Protein AF-A0A4V3DZ64-F1 (afdb_monomer_lite)

Sequence (120 aa):
MGILSGTSPAVILHDVAKDAVGDGGIVDNLLNDQGTIGIEPSLNDPGTVLGDITGPSGVIDDLFNADSPIEAIAHDLVGPGGAIDNLANDDGLGLQYIFDPTSVTGNILGRSGVVDDLLF

Radius of gyration: 23.44 Å; chains: 1; bounding box: 57×30×57 Å

Organism: NCBI:txid1339210

Secondary structure (DSSP, 8-state):
-----S--HHHHHHHHHHHHHSTTSHHHHHHSTTSSS---GGGSSTTSTTHHHHSTTSHHHHHHSTTSHHHHHHHHHHSTTSHHHHHHSTTTT-HHHHH-TTSHHHHHHSTTSHHHHHH-

Structure (mmCIF, N/CA/C/O backbone):
data_AF-A0A4V3DZ64-F1
#
_entry.id   AF-A0A4V3DZ64-F1
#
loop_
_atom_site.group_PDB
_atom_site.id
_atom_site.type_symbol
_atom_site.label_atom_id
_atom_site.label_alt_id
_atom_site.label_comp_id
_atom_site.label_asym_id
_atom_site.label_entity_id
_atom_site.label_seq_id
_atom_site.pdbx_PDB_ins_code
_atom_site.Cartn_x
_atom_site.Cartn_y
_atom_site.Cartn_z
_atom_site.occupancy
_atom_site.B_iso_or_equiv
_atom_site.auth_seq_id
_atom_site.auth_comp_id
_atom_site.auth_asym_id
_atom_site.auth_atom_id
_atom_site.pdbx_PDB_model_num
ATOM 1 N N . MET A 1 1 ? -1.153 -21.479 -20.436 1.00 33.47 1 MET A N 1
ATOM 2 C CA . MET A 1 1 ? -0.050 -21.185 -19.495 1.00 33.47 1 MET A CA 1
ATOM 3 C C . MET A 1 1 ? 0.454 -19.810 -19.881 1.00 33.47 1 MET A C 1
ATOM 5 O O . MET A 1 1 ? 0.933 -19.681 -20.993 1.00 33.47 1 MET A O 1
ATOM 9 N N . GLY A 1 2 ? 0.056 -18.742 -19.191 1.00 41.12 2 GLY A N 1
ATOM 10 C CA . GLY A 1 2 ? 0.511 -18.380 -17.841 1.00 41.12 2 GLY A CA 1
ATOM 11 C C . GLY A 1 2 ? 1.698 -17.438 -18.048 1.00 41.12 2 GLY A C 1
ATOM 12 O O . GLY A 1 2 ? 2.689 -17.876 -18.611 1.00 41.12 2 GLY A O 1
ATOM 13 N N . ILE A 1 3 ? 1.547 -16.133 -17.833 1.00 38.06 3 ILE A N 1
ATOM 14 C CA . ILE A 1 3 ? 1.903 -15.478 -16.570 1.00 38.06 3 ILE A CA 1
ATOM 15 C C . ILE A 1 3 ? 1.222 -14.107 -16.484 1.00 38.06 3 ILE A C 1
ATOM 17 O O . ILE A 1 3 ? 1.080 -13.399 -17.477 1.00 38.06 3 ILE A O 1
ATOM 21 N N . LEU A 1 4 ? 0.751 -13.808 -15.280 1.00 44.12 4 LEU A N 1
ATOM 22 C CA . LEU A 1 4 ? -0.085 -12.681 -14.896 1.00 44.12 4 LEU A CA 1
ATOM 23 C C . LEU A 1 4 ? 0.612 -11.352 -15.216 1.00 44.12 4 LEU A C 1
ATOM 25 O O . LEU A 1 4 ? 1.650 -11.022 -14.650 1.00 44.12 4 LEU A O 1
ATOM 29 N N . SER A 1 5 ? 0.020 -10.614 -16.148 1.00 54.78 5 SER A N 1
ATOM 30 C CA . SER A 1 5 ? 0.277 -9.197 -16.368 1.00 54.78 5 SER A CA 1
ATOM 31 C C . SER A 1 5 ? -0.278 -8.413 -15.176 1.00 54.78 5 SER A C 1
ATOM 33 O O . SER A 1 5 ? -1.450 -8.573 -14.840 1.00 54.78 5 SER A O 1
ATOM 35 N N . GLY A 1 6 ? 0.547 -7.556 -14.570 1.00 54.41 6 GLY A N 1
ATOM 36 C CA . GLY A 1 6 ? 0.048 -6.235 -14.183 1.00 54.41 6 GLY A CA 1
ATOM 37 C C . GLY A 1 6 ? 0.186 -5.762 -12.739 1.00 54.41 6 GLY A C 1
ATOM 38 O O . GLY A 1 6 ? -0.086 -4.590 -12.517 1.00 54.41 6 GLY A O 1
ATOM 39 N N . THR A 1 7 ? 0.626 -6.562 -11.767 1.00 58.12 7 THR A N 1
ATOM 40 C CA . THR A 1 7 ? 0.748 -6.067 -10.380 1.00 58.12 7 THR A CA 1
ATOM 41 C C . THR A 1 7 ? 2.103 -6.400 -9.775 1.00 58.12 7 THR A C 1
ATOM 43 O O . THR A 1 7 ? 2.492 -7.562 -9.654 1.00 58.12 7 THR A O 1
ATOM 46 N N . SER A 1 8 ? 2.849 -5.350 -9.412 1.00 67.56 8 SER A N 1
ATOM 47 C CA . SER A 1 8 ? 4.104 -5.473 -8.669 1.00 67.56 8 SER A CA 1
ATOM 48 C C . SER A 1 8 ? 3.863 -6.295 -7.394 1.00 67.56 8 SER A C 1
ATOM 50 O O . SER A 1 8 ? 2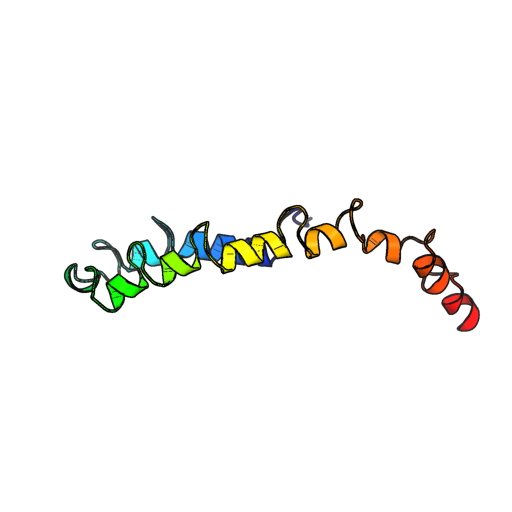.853 -6.071 -6.725 1.00 67.56 8 SER A O 1
ATOM 52 N N . PRO A 1 9 ? 4.766 -7.216 -7.005 1.00 65.75 9 PRO A N 1
ATOM 53 C CA . PRO A 1 9 ? 4.629 -7.988 -5.769 1.00 65.75 9 PRO A CA 1
ATOM 54 C C . PRO A 1 9 ? 4.385 -7.125 -4.524 1.00 65.75 9 PRO A C 1
ATOM 56 O O . PRO A 1 9 ? 3.717 -7.573 -3.600 1.00 65.75 9 PRO A O 1
ATOM 59 N N . ALA A 1 10 ? 4.885 -5.884 -4.513 1.00 58.06 10 ALA A N 1
ATOM 60 C CA . ALA A 1 10 ?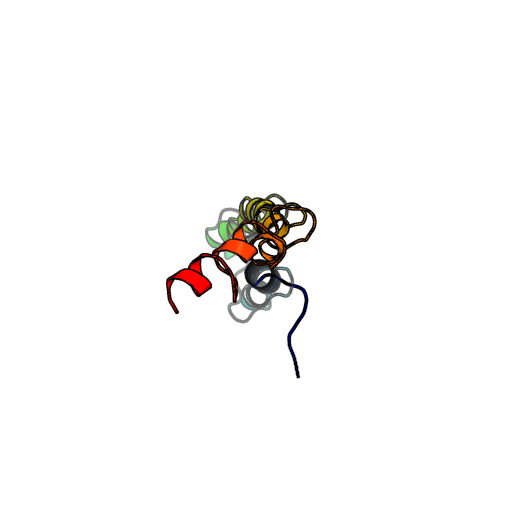 4.626 -4.927 -3.440 1.00 58.06 10 ALA A CA 1
ATOM 61 C C . ALA A 1 10 ? 3.163 -4.446 -3.415 1.00 58.06 10 ALA A C 1
ATOM 63 O O . ALA A 1 10 ? 2.586 -4.341 -2.339 1.00 58.06 10 ALA A O 1
ATOM 64 N N . VAL A 1 11 ? 2.553 -4.232 -4.585 1.00 64.38 11 VAL A N 1
ATOM 65 C CA . VAL A 1 11 ? 1.125 -3.893 -4.721 1.00 64.38 11 VAL A CA 1
ATOM 66 C C . VAL A 1 11 ? 0.264 -5.075 -4.286 1.00 64.38 11 VAL A C 1
ATOM 68 O O . VAL A 1 11 ? -0.662 -4.906 -3.510 1.00 64.38 11 VAL A O 1
ATOM 71 N N . ILE A 1 12 ? 0.636 -6.298 -4.678 1.00 73.44 12 ILE A N 1
ATOM 72 C CA . ILE A 1 12 ? -0.071 -7.513 -4.245 1.00 73.44 12 ILE A CA 1
ATOM 73 C C . ILE A 1 12 ? -0.038 -7.647 -2.720 1.00 73.44 12 ILE A C 1
ATOM 75 O O . ILE A 1 12 ? -1.050 -7.969 -2.107 1.00 73.44 12 ILE A O 1
ATOM 79 N N . LEU A 1 13 ? 1.119 -7.415 -2.094 1.00 72.94 13 LEU A N 1
ATOM 80 C CA . LEU A 1 13 ? 1.249 -7.536 -0.644 1.00 72.94 13 LEU A CA 1
ATOM 81 C C . LEU A 1 13 ? 0.478 -6.437 0.099 1.00 72.94 13 LEU A C 1
ATOM 83 O O . LEU A 1 13 ? -0.103 -6.709 1.146 1.00 72.94 13 LEU A O 1
ATOM 87 N N . HIS A 1 14 ? 0.461 -5.225 -0.455 1.00 70.81 14 HIS A N 1
ATOM 88 C CA . HIS A 1 14 ? -0.330 -4.107 0.045 1.00 70.81 14 HIS A CA 1
ATOM 89 C C . HIS A 1 14 ? -1.835 -4.399 -0.023 1.00 70.81 14 HIS A C 1
ATOM 91 O O . HIS A 1 14 ? -2.522 -4.282 0.988 1.00 70.81 14 HIS A O 1
ATOM 97 N N . ASP A 1 15 ? -2.327 -4.859 -1.171 1.00 76.56 15 ASP A N 1
ATOM 98 C CA . ASP A 1 15 ? -3.750 -5.137 -1.377 1.00 76.56 15 ASP A CA 1
ATOM 99 C C . ASP A 1 15 ? -4.216 -6.306 -0.501 1.00 76.56 15 ASP A C 1
ATOM 101 O O . ASP A 1 15 ? -5.244 -6.215 0.162 1.00 76.56 15 ASP A O 1
ATOM 105 N N . VAL A 1 16 ? -3.406 -7.366 -0.388 1.00 81.00 16 VAL A N 1
ATOM 106 C CA . VAL A 1 16 ? -3.680 -8.488 0.526 1.00 81.00 16 VAL A CA 1
ATOM 107 C C . VAL A 1 16 ? -3.720 -8.030 1.986 1.00 81.00 16 VAL A C 1
ATOM 109 O O . VAL A 1 16 ? -4.534 -8.535 2.758 1.00 81.00 16 VAL A O 1
ATOM 112 N N . ALA A 1 17 ? -2.853 -7.095 2.388 1.00 79.31 17 ALA A N 1
ATOM 113 C CA . ALA A 1 17 ? -2.880 -6.544 3.739 1.00 79.31 17 ALA A CA 1
ATOM 114 C C . ALA A 1 17 ? -4.151 -5.717 3.975 1.00 79.31 17 ALA A C 1
ATOM 116 O O . ALA A 1 17 ? -4.810 -5.926 4.991 1.00 79.31 17 ALA A O 1
ATOM 117 N N . LYS A 1 18 ? -4.528 -4.856 3.021 1.00 77.94 18 LYS A N 1
ATOM 118 C CA . LYS A 1 18 ? -5.754 -4.043 3.066 1.00 77.94 18 LYS A CA 1
ATOM 119 C C . LYS A 1 18 ? -7.006 -4.916 3.157 1.00 77.94 18 LYS A C 1
ATOM 121 O O . LYS A 1 18 ? -7.826 -4.701 4.041 1.00 77.94 18 LYS A O 1
ATOM 126 N N . ASP A 1 19 ? -7.098 -5.956 2.333 1.00 83.81 19 ASP A N 1
ATOM 127 C CA . ASP A 1 19 ? -8.212 -6.911 2.346 1.00 83.81 19 ASP A CA 1
ATOM 128 C C . ASP A 1 19 ? -8.265 -7.740 3.641 1.00 83.81 19 ASP A C 1
ATOM 130 O O . ASP A 1 19 ? -9.333 -8.172 4.076 1.00 83.81 19 ASP A O 1
ATOM 134 N N . ALA A 1 20 ? -7.117 -7.990 4.277 1.00 82.69 20 ALA A N 1
ATOM 135 C CA . ALA A 1 20 ? -7.068 -8.726 5.535 1.00 82.69 20 ALA A CA 1
ATOM 136 C C . ALA A 1 20 ? -7.546 -7.889 6.733 1.00 82.69 20 ALA A C 1
ATOM 138 O O . ALA A 1 20 ? -8.131 -8.469 7.654 1.00 82.69 20 ALA A O 1
ATOM 139 N N . VAL A 1 21 ? -7.285 -6.574 6.733 1.00 80.75 21 VAL A N 1
ATOM 140 C CA . VAL A 1 21 ? -7.564 -5.668 7.867 1.00 80.75 21 VAL A CA 1
ATOM 141 C C . VAL A 1 21 ? -8.795 -4.780 7.693 1.00 80.75 21 VAL A C 1
ATOM 143 O O . VAL A 1 21 ? -9.306 -4.297 8.696 1.00 80.75 21 VAL A O 1
ATOM 146 N N . GLY A 1 22 ? -9.264 -4.557 6.465 1.00 76.56 22 GLY A N 1
ATOM 147 C CA . GLY A 1 22 ? -10.443 -3.737 6.186 1.00 76.56 22 GLY A CA 1
ATOM 148 C C . GLY A 1 22 ? -11.765 -4.403 6.581 1.00 76.56 22 GLY A C 1
ATOM 149 O O . GLY A 1 22 ? -11.801 -5.580 6.947 1.00 76.56 22 GLY A O 1
ATOM 150 N N . ASP A 1 23 ? -12.858 -3.644 6.465 1.00 76.75 23 ASP A N 1
ATOM 151 C CA . ASP A 1 23 ? -14.223 -4.095 6.766 1.00 76.75 23 ASP A CA 1
ATOM 152 C C . ASP A 1 23 ? -14.564 -5.411 6.044 1.00 76.75 23 ASP A C 1
ATOM 154 O O . ASP A 1 23 ? -14.472 -5.529 4.819 1.00 76.75 23 ASP A O 1
ATOM 158 N N . GLY A 1 24 ? -14.984 -6.418 6.810 1.00 77.56 24 GLY A N 1
ATOM 159 C CA . GLY A 1 24 ? -15.276 -7.766 6.324 1.00 77.56 24 GLY A CA 1
ATOM 160 C C . GLY A 1 24 ? -14.045 -8.643 6.059 1.00 77.56 24 GLY A C 1
ATOM 161 O O . GLY A 1 24 ? -14.207 -9.788 5.624 1.00 77.56 24 GLY A O 1
ATOM 162 N N . GLY A 1 25 ? -12.834 -8.151 6.332 1.00 83.56 25 GLY A N 1
ATOM 163 C CA . GLY A 1 25 ? -11.573 -8.890 6.265 1.00 83.56 25 GLY A CA 1
ATOM 164 C C . GLY A 1 25 ? -11.424 -9.941 7.370 1.00 83.56 25 GLY A C 1
ATOM 165 O O . GLY A 1 25 ? -12.252 -10.062 8.273 1.00 83.56 25 GLY A O 1
ATOM 166 N N . ILE A 1 26 ? -10.365 -10.757 7.317 1.00 85.50 26 ILE A N 1
ATOM 167 C CA . ILE A 1 26 ? -10.138 -11.808 8.330 1.00 85.50 26 ILE A CA 1
ATOM 168 C C . ILE A 1 26 ? -9.955 -11.208 9.726 1.00 85.50 26 ILE A C 1
ATOM 170 O O . ILE A 1 26 ? -10.474 -11.771 10.686 1.00 85.50 26 ILE A O 1
ATOM 174 N N . VAL A 1 27 ? -9.228 -10.096 9.851 1.00 82.25 27 VAL A N 1
ATOM 175 C CA . VAL A 1 27 ? -9.003 -9.456 11.153 1.00 82.25 27 VAL A CA 1
ATOM 176 C C . VAL A 1 27 ? -10.318 -8.914 11.704 1.00 82.25 27 VAL A C 1
ATOM 178 O O . VAL A 1 27 ? -10.662 -9.245 12.836 1.00 82.25 27 VAL A O 1
ATOM 181 N N . ASP A 1 28 ? -11.094 -8.196 10.891 1.00 79.12 28 ASP A N 1
ATOM 182 C CA . ASP A 1 28 ? -12.415 -7.694 11.279 1.00 79.12 28 ASP A CA 1
ATOM 183 C C . ASP A 1 28 ? -13.362 -8.840 11.694 1.00 79.12 28 ASP A C 1
ATOM 185 O O . ASP A 1 28 ? -13.886 -8.858 12.805 1.00 79.12 28 ASP A O 1
ATOM 189 N N . ASN A 1 29 ? -13.472 -9.901 10.888 1.00 83.69 29 ASN A N 1
ATOM 190 C CA . ASN A 1 29 ? -14.315 -11.064 11.202 1.00 83.69 29 ASN A CA 1
ATOM 191 C C . ASN A 1 29 ? -13.875 -11.856 12.443 1.00 83.69 29 ASN A C 1
ATOM 193 O O . ASN A 1 29 ? -14.678 -12.578 13.037 1.00 83.69 29 ASN A O 1
ATOM 197 N N . LEU A 1 30 ? -12.594 -11.816 12.812 1.00 81.75 30 LEU A N 1
ATOM 198 C CA . LEU A 1 30 ? -12.113 -12.481 14.021 1.00 81.75 30 LEU A CA 1
ATOM 199 C C . LEU A 1 30 ? -12.403 -11.652 15.271 1.00 81.75 30 LEU A C 1
ATOM 201 O O . LEU A 1 30 ? -12.688 -12.239 16.318 1.00 81.75 30 LEU A O 1
ATOM 205 N N . LEU A 1 31 ? -12.303 -10.328 15.151 1.00 77.62 31 LEU A N 1
ATOM 206 C CA . LEU A 1 31 ? -12.250 -9.391 16.267 1.00 77.62 31 LEU A CA 1
ATOM 207 C C . LEU A 1 31 ? -13.564 -8.647 16.524 1.00 77.62 31 LEU A C 1
ATOM 209 O O . LEU A 1 31 ? -13.746 -8.138 17.629 1.00 77.62 31 LEU A O 1
ATOM 213 N N . ASN A 1 32 ? -14.488 -8.616 15.564 1.00 74.69 32 ASN A N 1
ATOM 214 C CA . ASN A 1 32 ? -15.785 -7.987 15.766 1.00 74.69 32 ASN A CA 1
ATOM 215 C C . ASN A 1 32 ? -16.632 -8.716 16.827 1.00 74.69 32 ASN A C 1
ATOM 217 O O . ASN A 1 32 ? -16.322 -9.811 17.303 1.00 74.69 32 ASN A O 1
ATOM 221 N N . ASP A 1 33 ? -17.731 -8.081 17.207 1.00 68.88 33 ASP A N 1
ATOM 222 C CA . ASP A 1 33 ? -18.678 -8.508 18.236 1.00 68.88 33 ASP A CA 1
ATOM 223 C C . ASP A 1 33 ? -19.417 -9.818 17.898 1.00 68.88 33 ASP A C 1
ATOM 225 O O . ASP A 1 33 ? -20.021 -10.434 18.778 1.00 68.88 33 ASP A O 1
ATOM 229 N N . GLN A 1 34 ? -19.330 -10.277 16.645 1.00 72.75 34 GLN A N 1
ATOM 230 C CA . GLN A 1 34 ? -19.827 -11.576 16.175 1.00 72.75 34 GLN A CA 1
ATOM 231 C C . GLN A 1 34 ? -18.689 -12.567 15.850 1.00 72.75 34 GLN A C 1
ATOM 233 O O . GLN A 1 34 ? -18.945 -13.682 15.386 1.00 72.75 34 GLN A O 1
ATOM 238 N N . GLY A 1 35 ? -17.438 -12.160 16.067 1.00 72.19 35 GLY A N 1
ATOM 239 C CA . GLY A 1 35 ? -16.238 -12.849 15.629 1.00 72.19 35 GLY A CA 1
ATOM 240 C C . GLY A 1 35 ? -15.805 -13.972 16.561 1.00 72.19 35 GLY A C 1
ATOM 241 O O . GLY A 1 35 ? -16.243 -14.091 17.703 1.00 72.19 35 GLY A O 1
ATOM 242 N N . THR A 1 36 ? -14.907 -14.828 16.067 1.00 69.06 36 THR A N 1
ATOM 243 C CA . THR A 1 36 ? -14.496 -16.050 16.792 1.00 69.06 36 THR A CA 1
ATOM 244 C C . THR A 1 36 ? -13.739 -15.739 18.086 1.00 69.06 36 THR A C 1
ATOM 246 O O . THR A 1 36 ? -13.833 -16.498 19.049 1.00 69.06 36 THR A O 1
ATOM 249 N N . ILE A 1 37 ? -12.969 -14.645 18.107 1.00 71.31 37 ILE A N 1
ATOM 250 C CA . ILE A 1 37 ? -12.289 -14.174 19.318 1.00 71.31 37 ILE A CA 1
ATOM 251 C C . ILE A 1 37 ? -13.255 -13.343 20.162 1.00 71.31 37 ILE A C 1
ATOM 253 O O . ILE A 1 37 ? -13.164 -13.422 21.383 1.00 71.31 37 ILE A O 1
ATOM 257 N N . GLY A 1 38 ? -14.191 -12.629 19.523 1.00 55.56 38 GLY A N 1
ATOM 258 C CA . GLY A 1 38 ? -15.261 -11.884 20.179 1.00 55.56 38 GLY A CA 1
ATOM 259 C C . GLY A 1 38 ? -14.700 -10.924 21.219 1.00 55.56 38 GLY A C 1
ATOM 260 O O . GLY A 1 38 ? -14.661 -11.246 22.408 1.00 55.56 38 GLY A O 1
ATOM 261 N N . ILE A 1 39 ? -14.220 -9.759 20.783 1.00 64.06 39 ILE A N 1
ATOM 262 C CA . ILE A 1 39 ? -13.712 -8.770 21.730 1.00 64.06 39 ILE A CA 1
ATOM 263 C C . ILE A 1 39 ? -14.904 -8.229 22.527 1.00 64.06 39 ILE A C 1
ATOM 265 O O . ILE A 1 39 ? -15.888 -7.756 21.960 1.00 64.06 39 ILE A O 1
ATOM 269 N N . GLU A 1 40 ? -14.827 -8.323 23.855 1.00 65.19 40 GLU A N 1
ATOM 270 C CA . GLU A 1 40 ? -15.800 -7.680 24.737 1.00 65.19 40 GLU A CA 1
ATOM 271 C C . GLU A 1 40 ? -15.820 -6.181 24.392 1.00 65.19 40 GLU A C 1
ATOM 273 O O . GLU A 1 40 ? -14.740 -5.597 24.316 1.00 65.19 40 GLU A O 1
ATOM 278 N N . PRO A 1 41 ? -16.981 -5.555 24.119 1.00 62.97 41 PRO A N 1
ATOM 279 C CA . PRO A 1 41 ? -17.028 -4.226 23.507 1.00 62.97 41 PRO A CA 1
ATOM 280 C C . PRO A 1 41 ? -16.156 -3.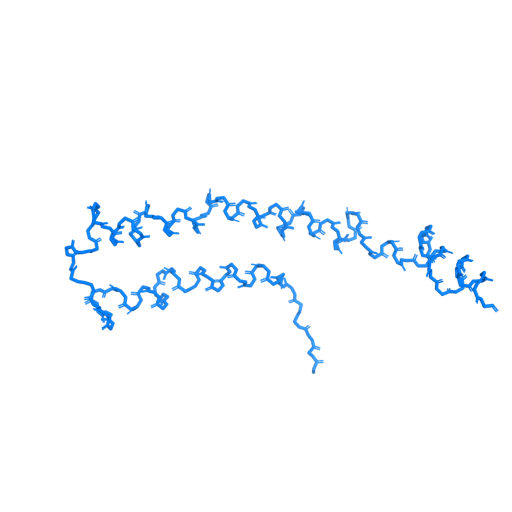184 24.216 1.00 62.97 41 PRO A C 1
ATOM 282 O O . PRO A 1 41 ? -15.539 -2.362 23.547 1.00 62.97 41 PRO A O 1
ATOM 285 N N . SER A 1 42 ? -16.002 -3.288 25.546 1.00 66.56 42 SER A N 1
ATOM 286 C CA . SER A 1 42 ? -15.175 -2.355 26.315 1.00 66.56 42 SER A CA 1
ATOM 287 C C . SER A 1 42 ? -13.675 -2.458 26.032 1.00 66.56 42 SER A C 1
ATOM 289 O O . SER A 1 42 ? -12.940 -1.522 26.317 1.00 66.56 42 SER A O 1
ATOM 291 N N . LEU A 1 43 ? -13.204 -3.568 25.456 1.00 66.75 43 LEU A N 1
ATOM 292 C CA . LEU A 1 43 ? -11.820 -3.765 25.022 1.00 66.75 43 LEU A CA 1
ATOM 293 C C . LEU A 1 43 ? -11.563 -3.261 23.596 1.00 66.75 43 LEU A C 1
ATOM 295 O O . LEU A 1 43 ? -10.401 -3.160 23.225 1.00 66.75 43 LEU A O 1
ATOM 299 N N . ASN A 1 44 ? -12.596 -2.961 22.803 1.00 67.38 44 ASN A N 1
ATOM 300 C CA . ASN A 1 44 ? -12.450 -2.304 21.496 1.00 67.38 44 ASN A CA 1
ATOM 301 C C . ASN A 1 44 ? -12.833 -0.811 21.556 1.00 67.38 44 ASN A C 1
ATOM 303 O O . ASN A 1 44 ? -12.862 -0.131 20.532 1.00 67.38 44 ASN A O 1
ATOM 307 N N . ASP A 1 45 ? -13.129 -0.296 22.754 1.00 71.94 45 ASP A N 1
ATOM 308 C CA . ASP A 1 45 ? -13.448 1.112 22.965 1.00 71.94 45 ASP A CA 1
ATOM 309 C C . ASP A 1 45 ? -12.199 2.001 22.777 1.00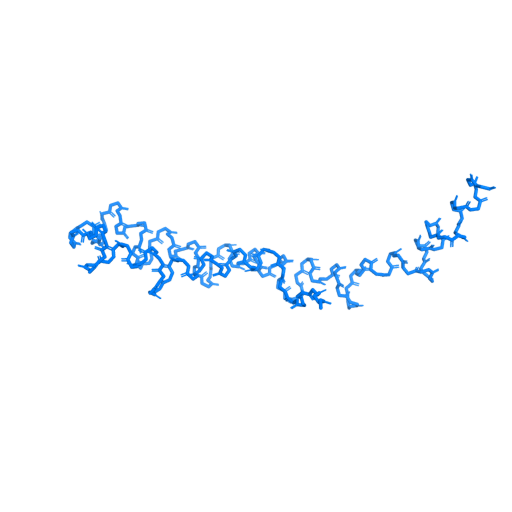 71.94 45 ASP A C 1
ATOM 311 O O . ASP A 1 45 ? -11.087 1.600 23.158 1.00 71.94 45 ASP A O 1
ATOM 315 N N . PRO A 1 46 ? -12.361 3.233 22.256 1.00 68.94 46 PRO A N 1
ATOM 316 C CA . PRO A 1 46 ? -11.276 4.210 22.160 1.00 68.94 46 PRO A CA 1
ATOM 317 C C . PRO A 1 46 ? -10.578 4.445 23.509 1.00 68.94 46 PRO A C 1
ATOM 319 O O . PRO A 1 46 ? -11.240 4.650 24.530 1.00 68.94 46 PRO A O 1
ATOM 322 N N . GLY A 1 47 ? -9.241 4.458 23.524 1.00 69.81 47 GLY A N 1
ATOM 323 C CA . GLY A 1 47 ? -8.432 4.613 24.738 1.00 69.81 47 GLY A CA 1
ATOM 324 C C . GLY A 1 47 ? -8.109 3.304 25.465 1.00 69.81 47 GLY A C 1
ATOM 325 O O . GLY A 1 47 ? -7.456 3.323 26.513 1.00 69.81 47 GLY A O 1
ATOM 326 N N . THR A 1 48 ? -8.548 2.162 24.934 1.00 80.38 48 THR A N 1
ATOM 327 C CA . THR A 1 48 ? -7.998 0.853 25.297 1.00 80.38 48 THR A CA 1
ATOM 328 C C . THR A 1 48 ? -6.874 0.471 24.347 1.00 80.38 48 THR A C 1
ATOM 330 O O . THR A 1 48 ? -6.866 0.876 23.194 1.00 80.38 48 THR A O 1
ATOM 333 N N . VAL A 1 49 ? -5.934 -0.366 24.801 1.00 80.81 49 VAL A N 1
ATOM 334 C CA . VAL A 1 49 ? -4.793 -0.788 23.965 1.00 80.81 49 VAL A CA 1
ATOM 335 C C . VAL A 1 49 ? -5.250 -1.396 22.640 1.00 80.81 49 VAL A C 1
ATOM 337 O O . VAL A 1 49 ? -4.605 -1.187 21.623 1.00 80.81 49 VAL A O 1
ATOM 340 N N . LEU A 1 50 ? -6.338 -2.164 22.649 1.00 77.62 50 LEU A N 1
ATOM 341 C CA . LEU A 1 50 ? -6.818 -2.842 21.454 1.00 77.62 50 LEU A CA 1
ATOM 342 C C . LEU A 1 50 ? -7.632 -1.891 20.567 1.00 77.62 50 LEU A C 1
ATOM 344 O O . LEU A 1 50 ? -7.322 -1.816 19.384 1.00 77.62 50 LEU A O 1
ATOM 348 N N . GLY A 1 51 ? -8.521 -1.063 21.130 1.00 76.94 51 GLY A N 1
ATOM 349 C CA . GLY A 1 51 ? -9.179 0.020 20.385 1.00 76.94 51 GLY A CA 1
ATOM 350 C C . GLY A 1 51 ? -8.195 1.016 19.750 1.00 76.94 51 GLY A C 1
ATOM 351 O O . GLY A 1 51 ? -8.375 1.406 18.602 1.00 76.94 51 GLY A O 1
ATOM 352 N N . ASP A 1 52 ? -7.097 1.349 20.431 1.00 83.94 52 ASP A N 1
ATOM 353 C CA . ASP A 1 52 ? -6.041 2.229 19.907 1.00 83.94 52 ASP A CA 1
ATOM 354 C C . ASP A 1 52 ? -5.194 1.556 18.804 1.00 83.94 52 ASP A C 1
ATOM 356 O O . ASP A 1 52 ? -4.504 2.236 18.045 1.00 83.94 52 ASP A O 1
ATOM 360 N N . ILE A 1 53 ? -5.215 0.222 18.695 1.00 82.19 53 ILE A N 1
ATOM 361 C CA . ILE A 1 53 ? -4.510 -0.526 17.642 1.00 82.19 53 ILE A CA 1
ATOM 362 C C . ILE A 1 53 ? -5.424 -0.772 16.437 1.00 82.19 53 ILE A C 1
ATOM 364 O O . ILE A 1 53 ? -4.978 -0.573 15.307 1.00 82.19 53 ILE A O 1
ATOM 368 N N . THR A 1 54 ? -6.660 -1.229 16.662 1.00 78.06 54 THR A N 1
ATOM 369 C CA . THR A 1 54 ? -7.565 -1.738 15.613 1.00 78.06 54 THR A CA 1
ATOM 370 C C . THR A 1 54 ? -8.723 -0.809 15.269 1.00 78.06 54 THR A C 1
ATOM 372 O O . THR A 1 54 ? -9.388 -1.038 14.264 1.00 78.06 54 THR A O 1
ATOM 375 N N . GLY A 1 55 ? -9.013 0.189 16.102 1.00 74.69 55 GLY A N 1
ATOM 376 C CA . GLY A 1 55 ? -10.133 1.099 15.896 1.00 74.69 55 GLY A CA 1
ATOM 377 C C . GLY A 1 55 ? -9.876 2.156 14.814 1.00 74.69 55 GLY A C 1
ATOM 378 O O . GLY A 1 55 ? -8.754 2.288 14.316 1.00 74.69 55 GLY A O 1
ATOM 379 N N . PRO A 1 56 ? -10.906 2.951 14.470 1.00 74.31 56 PRO A N 1
ATOM 380 C CA . PRO A 1 56 ? -10.763 4.105 13.586 1.00 74.31 56 PRO A CA 1
ATOM 381 C C . PRO A 1 56 ? -9.725 5.088 14.139 1.00 74.31 56 PRO A C 1
ATOM 383 O O . PRO A 1 56 ? -9.791 5.449 15.315 1.00 74.31 56 PRO A O 1
ATOM 386 N N . SER A 1 57 ? -8.782 5.527 1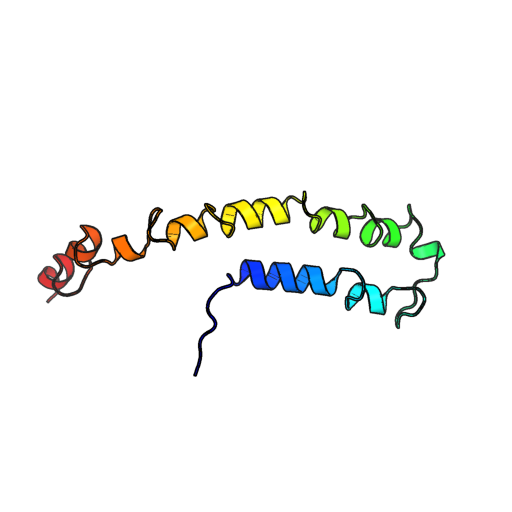3.301 1.00 79.25 57 SER A N 1
ATOM 387 C CA . SER A 1 57 ? -7.609 6.321 13.710 1.00 79.25 57 SER A CA 1
ATOM 388 C C . SER A 1 57 ? -6.696 5.628 14.736 1.00 79.25 57 SER A C 1
ATOM 390 O O . SER A 1 57 ? -5.949 6.287 15.459 1.00 79.25 57 SER A O 1
ATOM 392 N N . GLY A 1 58 ? -6.782 4.300 14.839 1.00 81.81 58 GLY A N 1
ATOM 393 C CA . GLY A 1 58 ? -5.824 3.475 15.559 1.00 81.81 58 GLY A CA 1
ATOM 394 C C . GLY A 1 58 ? -4.570 3.214 14.726 1.00 81.81 58 GLY A C 1
ATOM 395 O O . GLY A 1 58 ? -4.508 3.523 13.539 1.00 81.81 58 GLY A O 1
ATOM 396 N N . VAL A 1 59 ? -3.560 2.590 15.331 1.00 85.69 59 VAL A N 1
ATOM 397 C CA . VAL A 1 59 ? -2.246 2.377 14.694 1.00 85.69 59 VAL A CA 1
ATOM 398 C C . VAL A 1 59 ? -2.342 1.647 13.350 1.00 85.69 59 VAL A C 1
ATOM 400 O O . VAL A 1 59 ? -1.609 1.987 12.426 1.00 85.69 59 VAL A O 1
ATOM 403 N N . ILE A 1 60 ? -3.203 0.630 13.231 1.00 83.94 60 ILE A N 1
ATOM 404 C CA . ILE A 1 60 ? -3.361 -0.122 11.976 1.00 83.94 60 ILE A CA 1
ATOM 405 C C . ILE A 1 60 ? -4.051 0.741 10.916 1.00 83.94 60 ILE A C 1
ATOM 407 O O . ILE A 1 60 ? -3.599 0.758 9.774 1.00 83.94 60 ILE A O 1
ATOM 411 N N . ASP A 1 61 ? -5.092 1.483 11.292 1.00 82.19 61 ASP A N 1
ATOM 412 C CA . ASP A 1 61 ? -5.791 2.394 10.383 1.00 82.19 61 ASP A CA 1
ATOM 413 C C . ASP A 1 61 ? -4.839 3.492 9.874 1.00 82.19 61 ASP A C 1
ATOM 415 O O . ASP A 1 61 ? -4.685 3.677 8.669 1.00 82.19 61 ASP A O 1
ATOM 419 N N . ASP A 1 62 ? -4.073 4.121 10.769 1.00 85.31 62 ASP A N 1
ATOM 420 C CA . ASP A 1 62 ? -3.050 5.119 10.426 1.00 85.31 62 ASP A CA 1
ATOM 421 C C . ASP A 1 62 ? -1.957 4.573 9.497 1.00 85.31 62 ASP A C 1
ATOM 423 O O . ASP A 1 62 ? -1.388 5.307 8.686 1.00 85.31 62 ASP A O 1
ATOM 427 N N . LEU A 1 63 ? -1.643 3.282 9.608 1.00 83.50 63 LEU A N 1
ATOM 428 C CA . LEU A 1 63 ? -0.592 2.645 8.824 1.00 83.50 63 LEU A CA 1
ATOM 429 C C . LEU A 1 63 ? -1.043 2.291 7.398 1.00 83.50 63 LEU A C 1
ATOM 431 O O . LEU A 1 63 ? -0.207 2.265 6.492 1.00 83.50 63 LEU A O 1
ATOM 435 N N . PHE A 1 64 ? -2.337 2.044 7.182 1.00 81.06 64 PHE A N 1
ATOM 436 C CA . PHE A 1 64 ? -2.878 1.557 5.904 1.00 81.06 64 PHE A CA 1
ATOM 437 C C . PHE A 1 64 ? -3.927 2.471 5.256 1.00 81.06 64 PHE A C 1
ATOM 439 O O . PHE A 1 64 ? -4.443 2.141 4.182 1.00 81.06 64 PHE A O 1
ATOM 446 N N . ASN A 1 65 ? -4.243 3.618 5.859 1.00 83.81 65 ASN A N 1
ATOM 447 C CA . ASN A 1 65 ? -5.116 4.606 5.234 1.00 83.81 65 ASN A CA 1
ATOM 448 C C . ASN A 1 65 ? -4.474 5.247 3.985 1.00 83.81 65 ASN A C 1
ATOM 450 O O . ASN A 1 65 ? -3.287 5.091 3.703 1.00 83.81 65 ASN A O 1
ATOM 454 N N . ALA A 1 66 ? -5.288 5.964 3.208 1.00 79.94 66 ALA A N 1
ATOM 455 C CA . ALA A 1 66 ? -4.873 6.544 1.927 1.00 79.94 66 ALA A CA 1
ATOM 456 C C . ALA A 1 66 ? -3.810 7.653 2.049 1.00 79.94 66 ALA A C 1
ATOM 458 O O . ALA A 1 66 ? -3.124 7.947 1.075 1.00 79.94 66 ALA A O 1
ATOM 459 N N . ASP A 1 67 ? -3.672 8.252 3.231 1.00 84.50 67 ASP A N 1
ATOM 460 C CA . ASP A 1 67 ? -2.684 9.294 3.513 1.00 84.50 67 ASP A CA 1
ATOM 461 C C . ASP A 1 67 ? -1.475 8.733 4.287 1.00 84.50 67 ASP A C 1
ATOM 463 O O . ASP A 1 67 ? -0.643 9.491 4.800 1.00 84.50 67 ASP A O 1
ATOM 467 N N . SER A 1 68 ? -1.365 7.403 4.398 1.00 86.44 68 SER A N 1
ATOM 468 C CA . SER A 1 68 ? -0.348 6.775 5.227 1.00 86.44 68 SER A CA 1
ATOM 469 C C . SER A 1 68 ? 1.040 6.877 4.591 1.00 86.44 68 SER A C 1
ATOM 471 O O . SER A 1 68 ? 1.190 6.897 3.363 1.00 86.44 68 SER A O 1
ATOM 473 N N . PRO A 1 69 ? 2.111 6.856 5.405 1.00 84.00 69 PRO A N 1
ATOM 474 C CA . PRO A 1 69 ? 3.470 6.773 4.884 1.00 84.00 69 PRO A CA 1
ATOM 475 C C . PRO A 1 69 ? 3.704 5.536 4.005 1.00 84.00 69 PRO A C 1
ATOM 477 O O . PRO A 1 69 ? 4.541 5.587 3.106 1.00 84.00 69 PRO A O 1
ATOM 480 N N . ILE A 1 70 ? 2.989 4.430 4.252 1.00 85.88 70 ILE A N 1
ATOM 481 C CA . ILE A 1 70 ? 3.093 3.220 3.426 1.00 85.88 70 ILE A CA 1
ATOM 482 C C . ILE A 1 70 ? 2.464 3.455 2.057 1.00 85.88 70 ILE A C 1
ATOM 484 O O . ILE A 1 70 ? 3.090 3.098 1.063 1.00 85.88 70 ILE A O 1
ATOM 488 N N . GLU A 1 71 ? 1.283 4.071 1.989 1.00 84.62 71 GLU A N 1
ATOM 489 C CA . GLU A 1 71 ? 0.636 4.401 0.716 1.00 84.62 71 GLU A CA 1
ATOM 490 C C . GLU A 1 71 ? 1.498 5.391 -0.084 1.00 84.62 71 GLU A C 1
ATOM 492 O O . GLU A 1 71 ? 1.726 5.189 -1.274 1.00 84.62 71 GLU A O 1
ATOM 497 N N . ALA A 1 72 ? 2.095 6.391 0.576 1.00 85.00 72 ALA A N 1
ATOM 498 C CA . ALA A 1 72 ? 3.028 7.320 -0.064 1.00 85.00 72 ALA A CA 1
ATOM 499 C C . ALA A 1 72 ? 4.268 6.607 -0.639 1.00 85.00 72 ALA A C 1
ATOM 501 O O . ALA A 1 72 ? 4.649 6.842 -1.784 1.00 85.00 72 ALA A O 1
ATOM 502 N N . ILE A 1 73 ? 4.878 5.689 0.121 1.00 87.25 73 ILE A N 1
ATOM 503 C CA . ILE A 1 73 ? 6.017 4.890 -0.360 1.00 87.25 73 ILE A CA 1
ATOM 504 C C . ILE A 1 73 ? 5.594 3.958 -1.497 1.00 87.25 73 ILE A C 1
ATOM 506 O O . ILE A 1 73 ? 6.340 3.795 -2.462 1.00 87.25 73 ILE A O 1
ATOM 510 N N . ALA A 1 74 ? 4.420 3.332 -1.401 1.00 86.44 74 ALA A N 1
ATOM 511 C CA . ALA A 1 74 ? 3.888 2.486 -2.459 1.00 86.44 74 ALA A CA 1
ATOM 512 C C . ALA A 1 74 ? 3.691 3.307 -3.741 1.00 86.44 74 ALA A C 1
ATOM 514 O O . ALA A 1 74 ? 4.156 2.903 -4.805 1.00 86.44 74 ALA A O 1
ATOM 515 N N . HIS A 1 75 ? 3.115 4.501 -3.639 1.00 87.38 75 HIS A N 1
ATOM 516 C CA . HIS A 1 75 ? 2.956 5.404 -4.770 1.00 87.38 75 HIS A CA 1
ATOM 517 C C . HIS A 1 75 ? 4.308 5.814 -5.380 1.00 87.38 75 HIS A C 1
ATOM 519 O O . HIS A 1 75 ? 4.518 5.643 -6.580 1.00 87.38 75 HIS A O 1
ATOM 525 N N . ASP A 1 76 ? 5.259 6.274 -4.566 1.00 90.12 76 ASP A N 1
ATOM 526 C CA . ASP A 1 76 ? 6.570 6.736 -5.041 1.00 90.12 76 ASP A CA 1
ATOM 527 C C . ASP A 1 76 ? 7.442 5.609 -5.610 1.00 90.12 76 ASP A C 1
ATOM 529 O O . ASP A 1 76 ? 8.304 5.847 -6.460 1.00 90.12 76 ASP A O 1
ATOM 533 N N . LEU A 1 77 ? 7.256 4.372 -5.145 1.00 88.88 77 LEU A N 1
ATOM 534 C CA . LEU A 1 77 ? 8.054 3.237 -5.589 1.00 88.88 77 LEU A CA 1
ATOM 535 C C . LEU A 1 77 ? 7.429 2.525 -6.787 1.00 88.88 77 LEU A C 1
ATOM 537 O O . LEU A 1 77 ? 8.141 2.249 -7.749 1.00 88.88 77 LEU A O 1
ATOM 541 N N . VAL A 1 78 ? 6.136 2.199 -6.724 1.00 85.94 78 VAL A N 1
ATOM 542 C CA . VAL A 1 78 ? 5.448 1.318 -7.688 1.00 85.94 78 VAL A CA 1
ATOM 543 C C . VAL A 1 78 ? 4.247 1.957 -8.379 1.00 85.94 78 VAL A C 1
ATOM 545 O O . VAL A 1 78 ? 3.734 1.364 -9.325 1.00 85.94 78 VAL A O 1
ATOM 548 N N . GLY A 1 79 ? 3.793 3.129 -7.932 1.00 83.38 79 GLY A N 1
ATOM 549 C CA . GLY A 1 79 ? 2.736 3.880 -8.600 1.00 83.38 79 GLY A CA 1
ATOM 550 C C . GLY A 1 79 ? 3.191 4.495 -9.932 1.00 83.38 79 GLY A C 1
ATOM 551 O O . GLY A 1 79 ? 4.384 4.482 -10.249 1.00 83.38 79 GLY A O 1
ATOM 552 N N . PRO A 1 80 ? 2.255 5.051 -10.724 1.00 83.88 80 PRO A N 1
ATOM 553 C CA . PRO A 1 80 ? 2.573 5.714 -11.987 1.00 83.88 80 PRO A CA 1
ATOM 554 C C . PRO A 1 80 ? 3.594 6.843 -11.802 1.00 83.88 80 PRO A C 1
ATOM 556 O O . PRO A 1 80 ? 3.393 7.746 -10.991 1.00 83.88 80 PRO A O 1
ATOM 559 N N . GLY A 1 81 ? 4.688 6.804 -12.562 1.00 80.50 81 GLY A N 1
ATOM 560 C CA . GLY A 1 81 ? 5.791 7.759 -12.424 1.00 80.50 81 GLY A CA 1
ATOM 561 C C . GLY A 1 81 ? 6.668 7.544 -11.183 1.00 80.50 81 GLY A C 1
ATOM 562 O O . GLY A 1 81 ? 7.573 8.345 -10.934 1.00 80.50 81 GLY A O 1
ATOM 563 N N . GLY A 1 82 ? 6.431 6.474 -10.421 1.00 87.31 82 GLY A N 1
ATOM 564 C CA . GLY A 1 82 ? 7.282 6.020 -9.328 1.00 87.31 82 GLY A CA 1
ATOM 565 C C . GLY A 1 82 ? 8.598 5.413 -9.821 1.00 87.31 82 GLY A C 1
ATOM 566 O O . GLY A 1 82 ? 8.809 5.182 -11.012 1.00 87.31 82 GLY A O 1
ATOM 567 N N . ALA A 1 83 ? 9.534 5.153 -8.911 1.00 87.19 83 ALA A N 1
ATOM 568 C CA . ALA A 1 83 ? 10.893 4.748 -9.272 1.00 87.19 83 ALA A CA 1
ATOM 569 C C . ALA A 1 83 ? 10.954 3.434 -10.077 1.00 87.19 83 ALA A C 1
ATOM 571 O O . ALA A 1 83 ? 11.690 3.358 -11.060 1.00 87.19 83 ALA A O 1
ATOM 572 N N . ILE A 1 84 ? 10.190 2.408 -9.686 1.00 85.88 84 ILE A N 1
ATOM 573 C CA . ILE A 1 84 ? 10.134 1.127 -10.409 1.00 85.88 84 ILE A CA 1
ATOM 574 C C . ILE A 1 84 ? 9.382 1.293 -11.727 1.00 85.88 84 ILE A C 1
ATOM 576 O O . ILE A 1 84 ? 9.838 0.768 -12.738 1.00 85.88 84 ILE A O 1
ATOM 580 N N . ASP A 1 85 ? 8.285 2.050 -11.730 1.00 84.06 85 ASP A N 1
ATOM 581 C CA . ASP A 1 85 ? 7.509 2.346 -12.937 1.00 84.06 85 ASP A CA 1
ATOM 582 C C . ASP A 1 85 ? 8.385 3.035 -13.999 1.00 84.06 85 ASP A C 1
ATOM 584 O O . ASP A 1 85 ? 8.488 2.567 -15.130 1.00 84.06 85 ASP A O 1
ATOM 588 N N . ASN A 1 86 ? 9.163 4.045 -13.601 1.00 83.19 86 ASN A N 1
ATOM 589 C CA . ASN A 1 86 ? 10.121 4.731 -14.473 1.00 83.19 86 ASN A CA 1
ATOM 590 C C . ASN A 1 86 ? 11.287 3.839 -14.935 1.00 83.19 86 ASN A C 1
ATOM 592 O O . ASN A 1 86 ? 11.867 4.084 -15.992 1.00 83.19 86 ASN A O 1
ATOM 596 N N . LEU A 1 87 ? 11.693 2.841 -14.146 1.00 82.75 87 LEU A N 1
ATOM 597 C CA . LEU A 1 87 ? 12.732 1.886 -14.550 1.00 82.75 87 LEU A CA 1
ATOM 598 C C . LEU A 1 87 ? 12.198 0.816 -15.510 1.00 82.75 87 LEU A C 1
ATOM 600 O O . LEU A 1 87 ? 12.972 0.298 -16.314 1.00 82.75 87 LEU A O 1
ATOM 604 N N . ALA A 1 88 ? 10.917 0.463 -15.404 1.00 80.56 88 ALA A N 1
ATOM 605 C CA . ALA A 1 88 ? 10.294 -0.612 -16.169 1.00 80.56 88 ALA A CA 1
ATOM 606 C C . ALA A 1 88 ? 9.619 -0.137 -17.465 1.00 80.56 88 ALA A C 1
ATOM 608 O O . ALA A 1 88 ? 9.574 -0.902 -18.426 1.00 80.56 88 ALA A O 1
ATOM 609 N N . ASN A 1 89 ? 9.103 1.095 -17.504 1.00 73.62 89 ASN A N 1
ATOM 610 C CA . ASN A 1 89 ? 8.374 1.624 -18.656 1.00 73.62 89 ASN A CA 1
ATOM 611 C C . ASN A 1 89 ? 9.289 2.288 -19.694 1.00 73.62 89 ASN A C 1
ATOM 613 O O . ASN A 1 89 ? 10.373 2.783 -19.380 1.00 73.62 89 ASN A O 1
ATOM 617 N N . ASP A 1 90 ? 8.822 2.305 -20.948 1.00 65.94 90 ASP A N 1
ATOM 618 C CA . ASP A 1 90 ? 9.497 2.880 -22.132 1.00 65.94 90 ASP A CA 1
ATOM 619 C C . ASP A 1 90 ? 9.647 4.405 -22.079 1.00 65.94 90 ASP A C 1
ATOM 621 O O . ASP A 1 90 ? 10.448 4.969 -22.826 1.00 65.94 90 ASP A O 1
ATOM 625 N N . ASP A 1 91 ? 8.918 5.048 -21.167 1.00 64.56 91 ASP A N 1
ATOM 626 C CA . ASP A 1 91 ? 8.856 6.501 -21.013 1.00 64.56 91 ASP A CA 1
ATOM 627 C C . ASP A 1 91 ? 9.853 7.052 -19.965 1.00 64.56 91 ASP A C 1
ATOM 629 O O . ASP A 1 91 ? 9.951 8.268 -19.789 1.00 64.56 91 ASP A O 1
ATOM 633 N N . GLY A 1 92 ? 10.596 6.180 -19.262 1.00 63.84 92 GLY A N 1
ATOM 634 C CA . GLY A 1 92 ? 11.532 6.541 -18.186 1.00 63.84 92 GLY A CA 1
ATOM 635 C C . GLY A 1 92 ? 13.002 6.172 -18.453 1.00 63.84 92 GLY A C 1
ATOM 636 O O . GLY A 1 92 ? 13.519 6.345 -19.553 1.00 63.84 92 GLY A O 1
ATOM 637 N N . LEU A 1 93 ? 13.712 5.683 -17.426 1.00 66.31 93 LEU A N 1
ATOM 638 C CA . LEU A 1 93 ? 15.098 5.189 -17.546 1.00 66.31 93 LEU A CA 1
ATOM 639 C C . LEU A 1 93 ? 15.186 3.847 -18.286 1.00 66.31 93 LEU A C 1
ATOM 641 O O . LEU A 1 93 ? 16.262 3.514 -18.778 1.00 66.31 93 LEU A O 1
ATOM 645 N N . GLY A 1 94 ? 14.080 3.097 -18.314 1.00 67.62 94 GLY A N 1
ATOM 646 C CA . GLY A 1 94 ? 13.858 1.885 -19.095 1.00 67.62 94 GLY A CA 1
ATOM 647 C C . GLY A 1 94 ? 15.037 0.905 -19.162 1.00 67.62 94 GLY A C 1
ATOM 648 O O . GLY A 1 94 ? 15.883 0.992 -20.053 1.00 67.62 94 GLY A O 1
ATOM 649 N N . LEU A 1 95 ? 15.070 -0.105 -18.285 1.00 70.62 95 LEU A N 1
ATOM 650 C CA . LEU A 1 95 ? 16.053 -1.203 -18.353 1.00 70.62 95 LEU A CA 1
ATOM 651 C C . LEU A 1 95 ? 16.092 -1.898 -19.728 1.00 70.62 95 LEU A C 1
ATOM 653 O O . LEU A 1 95 ? 17.135 -2.390 -20.152 1.00 70.62 95 LEU A O 1
ATOM 657 N N . GLN A 1 96 ? 14.977 -1.912 -20.445 1.00 66.06 96 GLN A N 1
ATOM 658 C CA . GLN A 1 96 ? 14.866 -2.355 -21.827 1.00 66.06 96 GLN A CA 1
ATOM 659 C C . GLN A 1 96 ? 15.797 -1.590 -22.769 1.00 66.06 96 GLN A C 1
ATOM 661 O O . GLN A 1 96 ? 16.382 -2.231 -23.628 1.00 66.06 96 GLN A O 1
ATOM 666 N N . TYR A 1 97 ? 16.037 -0.287 -22.573 1.00 65.88 97 TYR A N 1
ATOM 667 C CA . TYR A 1 97 ? 17.040 0.450 -23.346 1.00 65.88 97 TYR A CA 1
ATOM 668 C C . TYR A 1 97 ? 18.460 0.088 -22.917 1.00 65.88 97 TYR A C 1
ATOM 670 O O . TYR A 1 97 ? 19.364 0.105 -23.741 1.00 65.88 97 TYR A O 1
ATOM 678 N N . ILE A 1 98 ? 18.695 -0.291 -21.659 1.00 68.00 98 ILE A N 1
ATOM 679 C CA . ILE A 1 98 ? 20.023 -0.750 -21.214 1.00 68.00 98 ILE A CA 1
ATOM 680 C C . ILE A 1 98 ? 20.414 -2.056 -21.923 1.00 68.00 98 ILE A C 1
ATOM 682 O O . ILE A 1 98 ? 21.577 -2.226 -22.288 1.00 68.00 98 ILE A O 1
ATOM 686 N N . PHE A 1 99 ? 19.454 -2.950 -22.162 1.00 66.12 99 PHE A N 1
ATOM 687 C CA . PHE A 1 99 ? 19.685 -4.226 -22.850 1.00 66.12 99 PHE A CA 1
ATOM 688 C C . PHE A 1 99 ? 19.253 -4.235 -24.322 1.00 66.12 99 PHE A C 1
ATOM 690 O O . PHE A 1 99 ? 19.396 -5.262 -24.988 1.00 66.12 99 PHE A O 1
ATOM 697 N N . ASP A 1 100 ? 18.754 -3.114 -24.842 1.00 74.00 100 ASP A N 1
ATOM 698 C CA . ASP A 1 100 ? 18.464 -2.951 -26.262 1.00 74.00 100 ASP A CA 1
ATOM 699 C C . ASP A 1 100 ? 19.786 -3.057 -27.037 1.00 74.00 100 ASP A C 1
ATOM 701 O O . ASP A 1 100 ? 20.701 -2.275 -26.771 1.00 74.00 100 ASP A O 1
ATOM 705 N N . PRO A 1 101 ? 19.917 -3.983 -28.002 1.00 68.25 101 PRO A N 1
ATOM 706 C CA . PRO A 1 101 ? 21.131 -4.125 -28.805 1.00 68.25 101 PRO A CA 1
ATOM 707 C C . PRO A 1 101 ? 21.517 -2.857 -29.583 1.00 68.25 101 PRO A C 1
ATOM 709 O O . PRO A 1 101 ? 22.654 -2.738 -30.028 1.00 68.25 101 PRO A O 1
ATOM 712 N N . THR A 1 102 ? 20.607 -1.896 -29.750 1.00 73.56 102 THR A N 1
ATOM 713 C CA . THR A 1 102 ? 20.889 -0.603 -30.383 1.00 73.56 102 THR A CA 1
ATOM 714 C C . THR A 1 102 ? 21.432 0.450 -29.415 1.00 73.56 102 THR A C 1
ATOM 716 O O . THR A 1 102 ? 21.960 1.472 -29.858 1.00 73.56 102 THR A O 1
ATOM 719 N N . SER A 1 103 ? 21.373 0.211 -28.103 1.00 76.19 103 SER A N 1
ATOM 720 C CA . SER A 1 103 ? 21.907 1.132 -27.102 1.00 76.19 103 SER A CA 1
ATOM 721 C C . SER A 1 103 ? 23.414 0.977 -26.911 1.00 76.19 103 SER A C 1
ATOM 723 O O . SER A 1 103 ? 24.028 -0.007 -27.323 1.00 76.19 103 SER A O 1
ATOM 725 N N . VAL A 1 104 ? 24.045 1.960 -26.262 1.00 77.25 104 VAL A N 1
ATOM 726 C CA . VAL A 1 104 ? 25.478 1.891 -25.931 1.00 77.25 104 VAL A CA 1
ATOM 727 C C . VAL A 1 104 ? 25.765 0.696 -25.020 1.00 77.25 104 VAL A C 1
ATOM 729 O O . VAL A 1 104 ? 26.731 -0.025 -25.250 1.00 77.25 104 VAL A O 1
ATOM 732 N N . THR A 1 105 ? 24.920 0.445 -24.020 1.00 78.31 105 THR A N 1
ATOM 733 C CA . THR A 1 105 ? 25.123 -0.679 -23.100 1.00 78.31 105 THR A CA 1
ATOM 734 C C . THR A 1 105 ? 24.847 -2.020 -23.776 1.00 78.31 105 THR A C 1
ATOM 736 O O . THR A 1 105 ? 25.632 -2.947 -23.583 1.00 78.31 105 THR A O 1
ATOM 739 N N . GLY A 1 106 ? 23.829 -2.123 -24.637 1.00 75.12 106 GLY A N 1
ATOM 740 C CA . GLY A 1 106 ? 23.586 -3.328 -25.431 1.00 75.12 106 GLY A CA 1
ATOM 741 C C . GLY A 1 106 ? 24.692 -3.610 -26.450 1.00 75.12 106 GLY A C 1
ATOM 742 O O . GLY A 1 106 ? 25.092 -4.757 -26.601 1.00 75.12 106 GLY A O 1
ATOM 743 N N . ASN A 1 107 ? 25.282 -2.585 -27.067 1.00 78.00 107 ASN A N 1
ATOM 744 C CA . ASN A 1 107 ? 26.451 -2.747 -27.942 1.00 78.00 107 ASN A CA 1
ATOM 745 C C . ASN A 1 107 ? 27.739 -3.116 -27.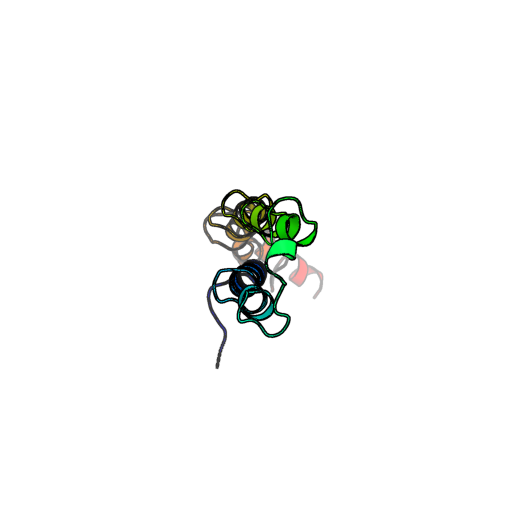186 1.00 78.00 107 ASN A C 1
ATOM 747 O O . ASN A 1 107 ? 28.673 -3.644 -27.783 1.00 78.00 107 ASN A O 1
ATOM 751 N N . ILE A 1 108 ? 27.832 -2.828 -25.885 1.00 81.56 108 ILE A N 1
ATOM 752 C CA . ILE A 1 108 ? 29.003 -3.187 -25.073 1.00 81.56 108 ILE A CA 1
ATOM 753 C C . ILE A 1 108 ? 28.835 -4.579 -24.454 1.00 81.56 108 ILE A C 1
ATOM 755 O O . ILE A 1 108 ? 29.773 -5.369 -24.505 1.00 81.56 108 ILE A O 1
ATOM 759 N N . LEU A 1 109 ? 27.670 -4.876 -23.870 1.00 81.06 109 LEU A N 1
ATOM 760 C CA . LEU A 1 109 ? 27.415 -6.075 -23.056 1.00 81.06 109 LEU A CA 1
ATOM 761 C C . LEU A 1 109 ? 26.554 -7.138 -23.752 1.00 81.06 109 LEU A C 1
ATOM 763 O O . LEU A 1 109 ? 26.429 -8.250 -23.242 1.00 81.06 109 LEU A O 1
ATOM 767 N N . GLY A 1 110 ? 25.907 -6.795 -24.863 1.00 75.88 110 GLY A N 1
ATOM 768 C CA . GLY A 1 110 ? 25.075 -7.713 -25.629 1.00 75.88 110 GLY A CA 1
ATOM 769 C C . GLY A 1 110 ? 25.894 -8.737 -26.410 1.00 75.88 110 GLY A C 1
ATOM 770 O O . GLY A 1 110 ? 27.118 -8.671 -26.505 1.00 75.88 110 GLY A O 1
ATOM 771 N N . ARG A 1 111 ? 25.186 -9.707 -26.988 1.00 73.06 111 ARG A N 1
ATOM 772 C CA . ARG A 1 111 ? 25.773 -10.745 -27.841 1.00 73.06 111 ARG A CA 1
ATOM 773 C C . ARG A 1 111 ? 26.317 -10.102 -29.122 1.00 73.06 111 ARG A C 1
ATOM 775 O O . ARG A 1 111 ? 25.586 -9.346 -29.757 1.00 73.06 111 ARG A O 1
ATOM 782 N N . SER A 1 112 ? 27.563 -10.401 -29.480 1.00 77.06 112 SER A N 1
ATOM 783 C CA . SER A 1 112 ? 28.353 -9.687 -30.500 1.00 77.06 112 SER A CA 1
ATOM 784 C C . SER A 1 112 ? 28.612 -8.208 -30.178 1.00 77.06 112 SER A C 1
ATOM 786 O O . SER A 1 112 ? 28.822 -7.395 -31.076 1.00 77.06 112 SER A O 1
ATOM 788 N N . GLY A 1 113 ? 28.539 -7.844 -28.897 1.00 80.62 113 GLY A N 1
ATOM 789 C CA . GLY A 1 113 ? 28.985 -6.552 -28.400 1.00 80.62 113 GLY A CA 1
ATOM 790 C C . GLY A 1 113 ? 30.486 -6.541 -28.116 1.00 80.62 113 GLY A C 1
ATOM 791 O O . GLY A 1 113 ? 31.143 -7.578 -28.110 1.00 80.62 113 GLY A O 1
ATOM 792 N N . VAL A 1 114 ? 31.028 -5.363 -27.807 1.00 85.19 114 VAL A N 1
ATOM 793 C CA . VAL A 1 114 ? 32.474 -5.160 -27.593 1.00 85.19 114 VAL A CA 1
ATOM 794 C C . VAL A 1 114 ? 33.066 -6.142 -26.576 1.00 85.19 114 VAL A C 1
ATOM 796 O O . VAL A 1 114 ? 34.180 -6.615 -26.765 1.00 85.19 114 VAL A O 1
ATOM 799 N N . VAL A 1 115 ? 32.353 -6.451 -25.489 1.00 84.50 115 VAL A N 1
ATOM 800 C CA . VAL A 1 115 ? 32.838 -7.406 -24.480 1.00 84.50 115 VAL A CA 1
ATOM 801 C C . VAL A 1 115 ? 32.763 -8.850 -24.980 1.00 84.50 115 VAL A C 1
ATOM 803 O O . VAL A 1 115 ? 33.682 -9.614 -24.701 1.00 84.50 115 VAL A O 1
ATOM 806 N N . ASP A 1 116 ? 31.721 -9.222 -25.724 1.00 83.69 116 ASP A N 1
ATOM 807 C CA . ASP A 1 116 ? 31.587 -10.566 -26.310 1.00 83.69 116 ASP A CA 1
ATOM 808 C C . ASP A 1 116 ? 32.724 -10.827 -27.316 1.00 83.69 116 ASP A C 1
ATOM 810 O O . ASP A 1 116 ? 33.390 -11.855 -27.240 1.00 83.69 116 ASP A O 1
ATOM 814 N N . ASP A 1 117 ? 33.039 -9.831 -28.150 1.00 85.94 117 ASP A N 1
ATOM 815 C CA . ASP A 1 117 ? 34.120 -9.870 -29.148 1.00 85.94 117 ASP A CA 1
ATOM 816 C C . ASP A 1 117 ? 35.537 -9.876 -28.539 1.00 85.94 117 ASP A C 1
ATOM 818 O O . ASP A 1 117 ? 36.503 -10.248 -29.203 1.00 85.94 117 ASP A O 1
ATOM 822 N N . LEU A 1 118 ? 35.701 -9.415 -27.295 1.00 83.19 118 LEU A N 1
ATOM 823 C CA . LEU A 1 118 ? 36.993 -9.417 -26.595 1.00 83.19 118 LEU A CA 1
ATOM 824 C C . LEU A 1 118 ? 37.243 -10.703 -25.797 1.00 83.19 118 LEU A C 1
ATOM 826 O O . LEU A 1 118 ? 38.389 -10.970 -25.426 1.00 83.19 118 LEU A O 1
ATOM 830 N N . LEU A 1 119 ? 36.190 -11.457 -25.471 1.00 80.94 119 LEU A N 1
ATOM 831 C CA . LEU A 1 119 ? 36.261 -12.633 -24.600 1.00 80.94 119 LEU A CA 1
ATOM 832 C C . LEU A 1 119 ? 36.209 -13.969 -25.356 1.00 80.94 119 LEU A C 1
ATOM 834 O O . LEU A 1 119 ? 36.502 -15.001 -24.745 1.00 80.94 119 LEU A O 1
ATOM 838 N N . PHE A 1 120 ? 35.881 -13.956 -26.650 1.00 69.81 120 PHE A N 1
ATOM 839 C CA . PHE A 1 120 ? 35.795 -15.133 -27.521 1.00 69.81 120 PHE A CA 1
ATOM 840 C C . PHE A 1 120 ? 36.510 -14.905 -28.856 1.00 69.81 120 PHE A C 1
ATOM 842 O O . PHE A 1 120 ? 36.929 -15.924 -29.455 1.00 69.81 120 PHE A O 1
#

pLDDT: mean 75.37, std 10.54, range [33.47, 90.12]

Foldseek 3Di:
DDDDPDDDVLRVVLVLLCQQQDDPHVVCQQDDCNHPVRPDVVCLDPPHPNVLCRNCVHPSCLCNPCPHPSVVQCCQDPNCVHPVNQCPDPNHVDVCLCCVCPHPNVLCPNCVHPVNVVPD